Protein AF-A0A3D3CF91-F1 (afdb_monomer_lite)

pLDDT: mean 93.35, std 6.43, range [68.25, 98.56]

Structure (mmCIF, N/CA/C/O backbone):
data_AF-A0A3D3CF91-F1
#
_entry.id   AF-A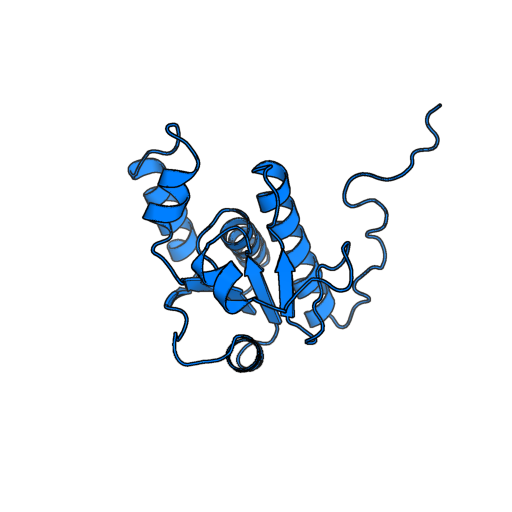0A3D3CF91-F1
#
loop_
_atom_site.group_PDB
_atom_site.id
_atom_site.type_symbol
_atom_site.label_atom_id
_atom_site.label_alt_id
_atom_site.label_comp_id
_atom_site.label_asym_id
_atom_site.label_entity_id
_atom_site.label_seq_id
_atom_site.pdbx_PDB_ins_code
_atom_site.Cartn_x
_atom_site.Cartn_y
_atom_site.Cartn_z
_atom_site.occupancy
_atom_site.B_iso_or_equiv
_atom_site.auth_seq_id
_atom_site.auth_comp_id
_atom_site.auth_asym_id
_atom_site.auth_atom_id
_atom_site.pdbx_PDB_model_num
ATOM 1 N N . ILE A 1 1 ? -9.177 -7.775 -0.946 1.00 98.00 1 ILE A N 1
ATOM 2 C CA . ILE A 1 1 ? -8.779 -6.341 -0.908 1.00 98.00 1 ILE A CA 1
ATOM 3 C C . ILE A 1 1 ? -7.924 -5.975 -2.115 1.00 98.00 1 ILE A C 1
ATOM 5 O O . ILE A 1 1 ? -7.373 -6.872 -2.759 1.00 98.00 1 ILE A O 1
ATOM 9 N N . ALA A 1 2 ? -7.777 -4.679 -2.389 1.00 98.38 2 ALA A N 1
ATOM 10 C CA . ALA A 1 2 ? -6.865 -4.172 -3.409 1.00 98.38 2 ALA A CA 1
ATOM 11 C C . ALA A 1 2 ? -5.817 -3.214 -2.839 1.00 98.38 2 ALA A C 1
ATOM 13 O O . ALA A 1 2 ? -6.029 -2.535 -1.836 1.00 98.38 2 ALA A O 1
ATOM 14 N N . VAL A 1 3 ? -4.687 -3.149 -3.532 1.00 98.25 3 VAL A N 1
ATOM 15 C CA . VAL A 1 3 ? -3.673 -2.118 -3.364 1.00 98.25 3 VAL A CA 1
ATOM 16 C C . VAL A 1 3 ? -3.365 -1.531 -4.737 1.00 98.25 3 VAL A C 1
ATOM 18 O O . VAL A 1 3 ? -3.052 -2.275 -5.658 1.00 98.25 3 VAL A O 1
ATOM 21 N N . ALA A 1 4 ? -3.453 -0.216 -4.890 1.00 98.00 4 ALA A N 1
ATOM 22 C CA . ALA A 1 4 ? -3.166 0.487 -6.130 1.00 98.00 4 ALA A CA 1
ATOM 23 C C . ALA A 1 4 ? -1.804 1.194 -6.051 1.00 98.00 4 ALA A C 1
ATOM 25 O O . ALA A 1 4 ? -1.544 1.962 -5.128 1.00 98.00 4 ALA A O 1
ATOM 26 N N . GLY A 1 5 ? -0.934 0.928 -7.023 1.00 96.88 5 GLY A N 1
ATOM 27 C CA . GLY A 1 5 ? 0.446 1.409 -7.075 1.00 96.88 5 GLY A CA 1
ATOM 28 C C . GLY A 1 5 ? 1.472 0.272 -7.137 1.00 96.88 5 GLY A C 1
ATOM 29 O O . GLY A 1 5 ? 1.239 -0.836 -6.659 1.00 96.88 5 GLY A O 1
ATOM 30 N N . GLY A 1 6 ? 2.626 0.559 -7.745 1.00 94.94 6 GLY A N 1
ATOM 31 C CA . GLY A 1 6 ? 3.732 -0.394 -7.926 1.00 94.94 6 GLY A CA 1
ATOM 32 C C . GLY A 1 6 ? 5.014 -0.030 -7.170 1.00 94.94 6 GLY A C 1
ATOM 33 O O . GLY A 1 6 ? 6.076 -0.538 -7.513 1.00 94.94 6 GLY A O 1
ATOM 34 N N . SER A 1 7 ? 4.935 0.879 -6.193 1.00 95.88 7 SER A N 1
ATOM 35 C CA . SER A 1 7 ? 6.086 1.431 -5.458 1.00 95.88 7 SER A CA 1
ATOM 36 C C . SER A 1 7 ? 6.117 0.964 -3.989 1.00 95.88 7 SER A C 1
ATOM 38 O O . SER A 1 7 ? 5.350 0.083 -3.592 1.00 95.88 7 SER A O 1
ATOM 40 N N . LEU A 1 8 ? 7.032 1.505 -3.177 1.00 96.25 8 LEU A N 1
ATOM 41 C CA . LEU A 1 8 ? 7.343 1.021 -1.822 1.00 96.25 8 LEU A CA 1
ATOM 42 C C . LEU A 1 8 ? 6.126 0.929 -0.900 1.00 96.25 8 LEU A C 1
ATOM 44 O O . LEU A 1 8 ? 5.967 -0.084 -0.220 1.00 96.25 8 LEU A O 1
ATOM 48 N N . SER A 1 9 ? 5.298 1.972 -0.841 1.00 97.69 9 SER A N 1
ATOM 49 C CA . SER A 1 9 ? 4.153 2.013 0.073 1.00 97.69 9 SER A CA 1
ATOM 50 C C . SER A 1 9 ? 3.128 0.927 -0.274 1.00 97.69 9 SER A C 1
ATOM 52 O O . SER A 1 9 ? 2.764 0.109 0.572 1.00 97.69 9 SER A O 1
ATOM 54 N N . ALA A 1 10 ? 2.758 0.837 -1.552 1.00 97.81 10 ALA A N 1
ATOM 55 C CA . ALA A 1 10 ? 1.829 -0.148 -2.084 1.00 97.81 10 ALA A CA 1
ATOM 56 C C . ALA A 1 10 ? 2.340 -1.586 -1.887 1.00 97.81 10 ALA A C 1
ATOM 58 O O . ALA A 1 10 ? 1.630 -2.446 -1.366 1.00 97.81 10 ALA A O 1
ATOM 59 N N . LEU A 1 11 ? 3.600 -1.862 -2.228 1.00 97.69 11 LEU A N 1
ATOM 60 C CA . LEU A 1 11 ? 4.157 -3.210 -2.085 1.00 97.69 11 LEU A CA 1
ATOM 61 C C . LEU A 1 11 ? 4.372 -3.607 -0.617 1.00 97.69 11 LEU A C 1
ATOM 63 O O . LEU A 1 11 ? 4.221 -4.782 -0.276 1.00 97.69 11 LEU A O 1
ATOM 67 N N . ALA A 1 12 ? 4.665 -2.651 0.271 1.00 98.12 12 ALA A N 1
ATOM 68 C CA . ALA A 1 12 ? 4.699 -2.896 1.712 1.00 98.12 12 ALA A CA 1
ATOM 69 C C . ALA A 1 12 ? 3.305 -3.239 2.258 1.00 98.12 12 ALA A C 1
ATOM 71 O O . ALA A 1 12 ? 3.177 -4.216 2.997 1.00 98.12 12 ALA A O 1
ATOM 72 N N . ALA A 1 13 ? 2.269 -2.492 1.857 1.00 98.38 13 ALA A N 1
ATOM 73 C CA . ALA A 1 13 ? 0.881 -2.785 2.214 1.00 98.38 13 ALA A CA 1
ATOM 74 C C . ALA A 1 13 ? 0.466 -4.183 1.731 1.00 98.38 13 ALA A C 1
ATOM 76 O O . ALA A 1 13 ? -0.062 -4.982 2.504 1.00 98.38 13 ALA A O 1
ATOM 77 N N . ALA A 1 14 ? 0.777 -4.511 0.473 1.00 98.31 14 ALA A N 1
ATOM 78 C CA . ALA A 1 14 ? 0.466 -5.808 -0.112 1.00 98.31 14 ALA A CA 1
ATOM 79 C C . ALA A 1 14 ? 1.182 -6.961 0.608 1.00 98.31 14 ALA A C 1
ATOM 81 O O . ALA A 1 14 ? 0.548 -7.960 0.939 1.00 98.31 14 ALA A O 1
ATOM 82 N N . SER A 1 15 ? 2.479 -6.816 0.902 1.00 98.00 15 SER A N 1
ATOM 83 C CA . SER A 1 15 ? 3.265 -7.820 1.634 1.00 98.00 15 SER A CA 1
ATOM 84 C C . SER A 1 15 ? 2.690 -8.101 3.024 1.00 98.00 15 SER A C 1
ATOM 86 O O . SER A 1 15 ? 2.511 -9.263 3.396 1.00 98.00 15 SER A O 1
ATOM 88 N N . ASP A 1 16 ? 2.346 -7.053 3.780 1.00 97.69 16 ASP A N 1
ATOM 89 C CA . ASP A 1 16 ? 1.725 -7.197 5.100 1.00 97.69 16 ASP A CA 1
ATOM 90 C C . ASP A 1 16 ? 0.331 -7.838 5.000 1.00 97.69 16 ASP A C 1
ATOM 92 O O . ASP A 1 16 ? 0.002 -8.714 5.801 1.00 97.69 16 ASP A O 1
ATOM 96 N N . GLY A 1 17 ? -0.469 -7.462 3.996 1.00 97.75 17 GLY A N 1
ATOM 97 C CA . GLY A 1 17 ? -1.783 -8.055 3.744 1.00 97.75 17 GLY A CA 1
ATOM 98 C C . GLY A 1 17 ? -1.704 -9.556 3.460 1.00 97.75 17 GLY A C 1
ATOM 99 O O . GLY A 1 17 ? -2.405 -10.348 4.090 1.00 97.75 17 GLY A O 1
ATOM 100 N N . LEU A 1 18 ? -0.788 -9.967 2.580 1.00 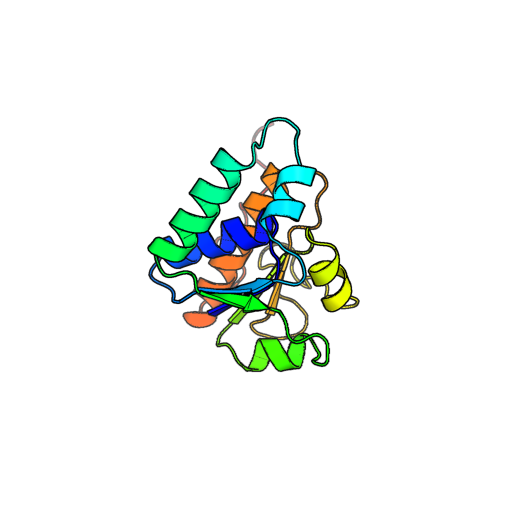97.69 18 LEU A N 1
ATOM 101 C CA . LEU A 1 18 ? -0.563 -11.377 2.243 1.00 97.69 18 LEU A CA 1
ATOM 102 C C . LEU A 1 18 ? -0.108 -12.184 3.465 1.00 97.69 18 LEU A C 1
ATOM 104 O O . LEU A 1 18 ? -0.628 -13.268 3.718 1.00 97.69 18 LEU A O 1
ATOM 108 N N . ARG A 1 19 ? 0.808 -11.641 4.281 1.00 95.88 19 ARG A N 1
ATOM 109 C CA . ARG A 1 19 ? 1.269 -12.287 5.529 1.00 95.88 19 ARG A CA 1
ATOM 110 C C . ARG A 1 19 ? 0.149 -12.481 6.550 1.00 95.88 19 ARG A C 1
ATOM 112 O O . ARG A 1 19 ? 0.220 -13.411 7.348 1.00 95.88 19 ARG A O 1
ATOM 119 N N . LYS A 1 20 ? -0.870 -11.622 6.522 1.00 94.69 20 LYS A N 1
ATOM 120 C CA . LYS A 1 20 ? -2.078 -11.720 7.354 1.00 94.69 20 LYS A CA 1
ATOM 121 C C . LYS A 1 20 ? -3.166 -12.617 6.746 1.00 94.69 20 LYS A C 1
ATOM 123 O O . LYS A 1 20 ? -4.211 -12.791 7.361 1.00 94.69 20 LYS A O 1
ATOM 128 N N . GLY A 1 21 ? -2.928 -13.202 5.569 1.00 95.88 21 GLY A N 1
ATOM 129 C CA . GLY A 1 21 ? -3.855 -14.118 4.902 1.00 95.88 21 GLY A CA 1
ATOM 130 C C . GLY A 1 21 ? -4.909 -13.437 4.025 1.00 95.88 21 GLY A C 1
ATOM 131 O O . GLY A 1 21 ? -5.838 -14.105 3.574 1.00 95.88 21 GLY A O 1
ATOM 132 N N . PHE A 1 22 ? -4.788 -12.133 3.755 1.00 96.69 22 PHE A N 1
ATOM 133 C CA . PHE A 1 22 ? -5.685 -11.461 2.817 1.00 96.69 22 PHE A CA 1
ATOM 134 C C . PHE A 1 22 ? -5.381 -11.869 1.373 1.00 96.69 22 PHE A C 1
ATOM 136 O O . PHE A 1 22 ? -4.226 -11.971 0.964 1.00 96.69 22 PHE A O 1
ATOM 143 N N . SER A 1 23 ? -6.434 -12.008 0.565 1.00 96.00 23 SER A N 1
ATOM 144 C CA . SER A 1 23 ? -6.298 -12.026 -0.894 1.00 96.00 23 SER A CA 1
ATOM 145 C C . SER A 1 23 ? -6.066 -10.598 -1.395 1.00 96.00 23 SER A C 1
ATOM 147 O O . SER A 1 23 ? -6.955 -9.744 -1.269 1.00 96.00 23 SER A O 1
ATOM 149 N N . VAL A 1 24 ? -4.873 -10.338 -1.939 1.00 98.38 24 VAL A N 1
ATOM 150 C CA . VAL A 1 24 ? -4.437 -9.002 -2.375 1.00 98.38 24 VAL A CA 1
ATOM 151 C C . VAL A 1 24 ? -4.325 -8.934 -3.896 1.00 98.38 24 VAL A C 1
ATOM 153 O O . VAL A 1 24 ? -3.530 -9.647 -4.509 1.00 98.38 24 VAL A O 1
ATOM 156 N N . THR A 1 25 ? -5.094 -8.028 -4.501 1.00 98.56 25 THR A N 1
ATOM 157 C CA . THR A 1 25 ? -4.897 -7.611 -5.898 1.00 98.56 25 THR A CA 1
ATOM 158 C C . THR A 1 25 ? -4.049 -6.343 -5.932 1.00 98.56 25 THR A C 1
ATOM 160 O O . THR A 1 25 ? -4.410 -5.358 -5.294 1.00 98.56 25 THR A O 1
ATOM 163 N N . ILE A 1 26 ? -2.936 -6.359 -6.666 1.00 98.50 26 ILE A N 1
ATOM 164 C CA . ILE A 1 26 ? -2.067 -5.197 -6.875 1.00 98.50 26 ILE A CA 1
ATOM 165 C C . ILE A 1 26 ? -2.416 -4.581 -8.232 1.00 98.50 26 ILE A C 1
ATOM 167 O O . ILE A 1 26 ? -2.178 -5.193 -9.275 1.00 98.50 26 ILE A O 1
ATOM 171 N N . LEU A 1 27 ? -2.994 -3.382 -8.206 1.00 98.50 27 LEU A N 1
ATOM 172 C CA . LEU A 1 27 ? -3.374 -2.604 -9.379 1.00 98.50 27 LEU A CA 1
ATOM 173 C C . LEU A 1 27 ? -2.212 -1.696 -9.788 1.00 98.50 27 LEU A C 1
ATOM 175 O O . LEU A 1 27 ? -1.872 -0.746 -9.084 1.00 98.50 27 LEU A O 1
ATOM 179 N N . THR A 1 28 ? -1.579 -1.992 -10.916 1.00 97.31 28 THR A N 1
ATOM 180 C CA . THR A 1 28 ? -0.372 -1.301 -11.382 1.00 97.31 28 THR A CA 1
ATOM 181 C C . THR A 1 28 ? -0.710 -0.247 -12.433 1.00 97.31 28 THR A C 1
ATOM 183 O O . THR A 1 28 ? -1.365 -0.563 -13.426 1.00 97.31 28 THR A O 1
ATOM 186 N N . PHE A 1 29 ? -0.231 0.984 -12.251 1.00 96.44 29 PHE A N 1
ATOM 187 C CA . PHE A 1 29 ? -0.303 2.039 -13.274 1.00 96.44 29 PHE A CA 1
ATOM 188 C C . PHE A 1 29 ? 0.930 2.002 -14.182 1.00 96.44 29 PHE A C 1
ATOM 190 O O . PHE A 1 29 ? 0.826 2.124 -15.398 1.00 96.44 29 PHE A O 1
ATOM 197 N N . GLU A 1 30 ? 2.091 1.771 -13.579 1.00 95.31 30 GLU A N 1
ATOM 198 C CA . GLU A 1 30 ? 3.362 1.526 -14.244 1.00 95.31 30 GLU A CA 1
ATOM 199 C C . GLU A 1 30 ? 3.923 0.160 -13.850 1.00 95.31 30 GLU A C 1
ATOM 201 O O . GLU A 1 30 ? 3.481 -0.471 -12.888 1.00 95.31 30 GLU A O 1
ATOM 206 N N . GLU A 1 31 ? 4.941 -0.288 -14.578 1.00 95.69 31 GLU A N 1
ATOM 207 C CA . GLU A 1 31 ? 5.651 -1.517 -14.252 1.00 95.69 31 GLU A CA 1
ATOM 208 C C . GLU A 1 31 ? 6.416 -1.374 -12.916 1.00 95.69 31 GLU A C 1
ATOM 210 O O . GLU A 1 31 ? 7.311 -0.525 -12.816 1.00 95.69 31 GLU A O 1
ATOM 215 N N . PRO A 1 32 ? 6.131 -2.213 -11.895 1.00 96.19 32 PRO A N 1
ATOM 216 C CA . PRO A 1 32 ? 6.779 -2.112 -10.585 1.00 96.19 32 PRO A CA 1
ATOM 217 C C . PRO A 1 32 ? 8.307 -2.214 -10.637 1.00 96.19 32 PRO A C 1
ATOM 219 O O . PRO A 1 32 ? 8.995 -1.540 -9.874 1.00 96.19 32 PRO A O 1
ATOM 222 N N . LEU A 1 33 ? 8.850 -3.019 -11.560 1.00 96.62 33 LEU A N 1
ATOM 223 C CA . LEU A 1 33 ? 10.294 -3.149 -11.760 1.00 96.62 33 LEU A CA 1
ATOM 224 C C . LEU A 1 33 ? 10.928 -1.785 -12.062 1.00 96.62 33 LEU A C 1
ATOM 226 O O . LEU A 1 33 ? 11.866 -1.375 -11.384 1.00 96.62 33 LEU A O 1
ATOM 230 N N . THR A 1 34 ? 10.365 -1.054 -13.022 1.00 95.75 34 THR A N 1
ATOM 231 C CA . THR A 1 34 ? 10.848 0.272 -13.424 1.00 95.75 34 THR A CA 1
ATOM 232 C C . THR A 1 34 ? 10.771 1.276 -12.273 1.00 95.75 34 THR A C 1
ATOM 234 O O . THR A 1 34 ? 11.739 1.996 -12.024 1.00 95.75 34 THR A O 1
ATOM 237 N N . LEU A 1 35 ? 9.655 1.300 -11.534 1.00 95.38 35 LEU A N 1
ATOM 238 C CA . LEU A 1 35 ? 9.484 2.206 -10.394 1.00 95.38 35 LEU A CA 1
ATOM 239 C C . LEU A 1 35 ? 10.521 1.948 -9.298 1.00 95.38 35 LEU A C 1
ATOM 241 O O . LEU A 1 35 ? 11.130 2.890 -8.797 1.00 95.38 35 LEU A O 1
ATOM 245 N N . LEU A 1 36 ? 10.744 0.683 -8.938 1.00 95.56 36 LEU A N 1
ATOM 246 C CA . LEU A 1 36 ? 11.661 0.317 -7.861 1.00 95.56 36 LEU A CA 1
ATOM 247 C C . LEU A 1 36 ? 13.125 0.564 -8.236 1.00 95.56 36 LEU A C 1
ATOM 249 O O . LEU A 1 36 ? 13.873 1.087 -7.412 1.00 95.56 36 LEU A O 1
ATOM 253 N N . LEU A 1 37 ? 13.531 0.257 -9.473 1.00 96.88 37 LEU A N 1
ATOM 254 C CA . LEU A 1 37 ? 14.891 0.538 -9.951 1.00 96.88 37 LEU A CA 1
ATOM 255 C C . LEU A 1 37 ? 15.210 2.042 -9.960 1.00 96.88 37 LEU A C 1
ATOM 257 O O . LEU A 1 37 ? 16.359 2.428 -9.762 1.00 96.88 37 LEU A O 1
ATOM 261 N N . ALA A 1 38 ? 14.201 2.900 -10.131 1.00 94.81 38 ALA A N 1
ATOM 262 C CA . ALA A 1 38 ? 14.372 4.350 -10.082 1.00 94.81 38 ALA A CA 1
ATOM 263 C C . ALA A 1 38 ? 14.596 4.907 -8.660 1.00 94.81 38 ALA A C 1
ATOM 265 O O . ALA A 1 38 ? 15.007 6.058 -8.518 1.00 94.81 38 ALA A O 1
ATOM 266 N N . LEU A 1 39 ? 14.337 4.130 -7.599 1.00 92.88 39 LEU A N 1
ATOM 267 C CA . LEU A 1 39 ? 14.460 4.607 -6.215 1.00 92.88 39 LEU A CA 1
ATOM 268 C C . LEU A 1 39 ? 15.907 4.651 -5.717 1.00 92.88 39 LEU A C 1
ATOM 270 O O . LEU A 1 39 ? 16.250 5.512 -4.907 1.00 92.88 39 LEU A O 1
ATOM 274 N N . SER A 1 40 ? 16.745 3.701 -6.138 1.00 91.94 40 SER A N 1
ATOM 275 C CA . SER A 1 40 ? 18.145 3.616 -5.718 1.00 91.94 40 SER A CA 1
ATOM 276 C C . SER A 1 40 ? 18.948 2.723 -6.656 1.00 91.94 40 SER A C 1
ATOM 278 O O . SER A 1 40 ? 18.525 1.628 -7.006 1.00 91.94 40 SER A O 1
ATOM 280 N N . ASP A 1 41 ? 20.174 3.150 -6.936 1.00 92.31 41 ASP A N 1
ATOM 281 C CA . ASP A 1 41 ? 21.237 2.390 -7.605 1.00 92.31 41 ASP A CA 1
ATOM 282 C C . ASP A 1 41 ? 21.612 1.061 -6.919 1.00 92.31 41 ASP A C 1
ATOM 284 O O . ASP A 1 41 ? 22.208 0.183 -7.540 1.00 92.31 41 ASP A O 1
ATOM 288 N N . ARG A 1 42 ? 21.259 0.887 -5.641 1.00 93.25 42 ARG A N 1
ATOM 289 C CA . ARG A 1 42 ? 21.472 -0.358 -4.888 1.00 93.25 42 ARG A CA 1
ATOM 290 C C . ARG A 1 42 ? 20.442 -1.440 -5.206 1.00 93.25 42 ARG A C 1
ATOM 292 O O . ARG A 1 42 ? 20.649 -2.593 -4.829 1.00 93.25 42 ARG A O 1
ATOM 299 N N . LEU A 1 43 ? 19.324 -1.083 -5.835 1.00 94.75 43 LEU A N 1
ATOM 300 C CA . LEU A 1 43 ? 18.298 -2.032 -6.249 1.00 94.75 43 LEU A CA 1
ATOM 301 C C . LEU A 1 43 ? 18.649 -2.546 -7.642 1.00 94.75 43 LEU A C 1
ATOM 303 O O . LEU A 1 43 ? 18.512 -1.830 -8.628 1.00 94.75 43 LEU A O 1
ATOM 307 N N . THR A 1 44 ? 19.121 -3.790 -7.722 1.00 97.06 44 THR A N 1
ATOM 308 C CA . THR A 1 44 ? 19.392 -4.434 -9.012 1.00 97.06 44 THR A CA 1
ATOM 309 C C . THR A 1 44 ? 18.124 -5.091 -9.568 1.00 97.06 44 THR A C 1
ATOM 311 O O . THR A 1 44 ? 17.241 -5.469 -8.784 1.00 97.06 44 THR A O 1
ATOM 314 N N . PRO A 1 45 ? 18.018 -5.282 -10.899 1.00 97.75 45 PRO A N 1
ATOM 315 C CA . PRO A 1 45 ? 16.880 -5.970 -11.509 1.00 97.75 45 PRO A CA 1
ATOM 316 C C . PRO A 1 45 ? 16.630 -7.353 -10.907 1.00 97.75 45 PRO A C 1
ATOM 318 O O . PRO A 1 45 ? 15.485 -7.731 -10.684 1.00 97.75 45 PRO A O 1
ATOM 321 N N . GLU A 1 46 ? 17.690 -8.087 -10.568 1.00 97.44 46 GLU A N 1
ATOM 322 C CA . GLU A 1 46 ? 17.595 -9.426 -9.988 1.00 97.44 46 GLU A CA 1
ATOM 323 C C . GLU A 1 46 ? 16.961 -9.395 -8.596 1.00 97.44 46 GLU A C 1
ATOM 325 O O . GLU A 1 46 ? 16.102 -10.223 -8.292 1.00 97.44 46 GLU A O 1
ATOM 330 N N . VAL A 1 47 ? 17.359 -8.435 -7.751 1.00 96.06 47 VAL A N 1
ATOM 331 C CA . VAL A 1 47 ? 16.782 -8.272 -6.410 1.00 96.06 47 VAL A CA 1
ATOM 332 C C . VAL A 1 47 ? 15.313 -7.893 -6.523 1.00 96.06 47 VAL A C 1
ATOM 334 O O . VAL A 1 47 ? 14.473 -8.546 -5.911 1.00 96.06 47 VAL A O 1
ATOM 337 N N . VAL A 1 48 ? 14.987 -6.889 -7.338 1.00 97.44 48 VAL A N 1
ATOM 338 C CA . VAL A 1 48 ? 13.604 -6.428 -7.501 1.00 97.44 48 VAL A CA 1
ATOM 339 C C . VAL A 1 48 ? 12.715 -7.540 -8.059 1.00 97.44 48 VAL A C 1
ATOM 341 O O . VAL A 1 48 ? 11.659 -7.825 -7.496 1.00 97.44 48 VAL A O 1
ATOM 344 N N . GLN A 1 49 ? 13.155 -8.222 -9.118 1.00 97.62 49 GLN A N 1
ATOM 345 C CA . GLN A 1 49 ? 12.385 -9.299 -9.731 1.00 97.62 49 GLN A CA 1
ATOM 346 C C . GLN A 1 49 ? 12.180 -10.467 -8.766 1.00 97.62 49 GLN A C 1
ATOM 348 O O . GLN A 1 49 ? 11.095 -11.043 -8.729 1.00 97.62 49 GLN A O 1
ATOM 353 N N . ARG A 1 50 ? 13.187 -10.806 -7.952 1.00 97.44 50 ARG A N 1
ATOM 354 C CA . ARG A 1 50 ? 13.050 -11.832 -6.913 1.00 97.44 50 ARG A CA 1
ATOM 355 C C . ARG A 1 50 ? 11.946 -11.476 -5.918 1.00 97.44 50 ARG A C 1
ATOM 357 O O . ARG A 1 50 ? 11.124 -12.339 -5.620 1.00 97.44 50 ARG A O 1
ATOM 364 N N . GLU A 1 51 ? 11.904 -10.237 -5.429 1.00 96.31 51 GLU A N 1
ATOM 365 C CA . GLU A 1 51 ? 10.876 -9.806 -4.471 1.00 96.31 51 GLU A CA 1
ATOM 366 C C . GLU A 1 51 ? 9.474 -9.747 -5.110 1.00 96.31 51 GLU A C 1
ATOM 368 O O . GLU A 1 51 ? 8.501 -10.198 -4.504 1.00 96.31 51 GLU A O 1
ATOM 373 N N . LEU A 1 52 ? 9.353 -9.272 -6.357 1.0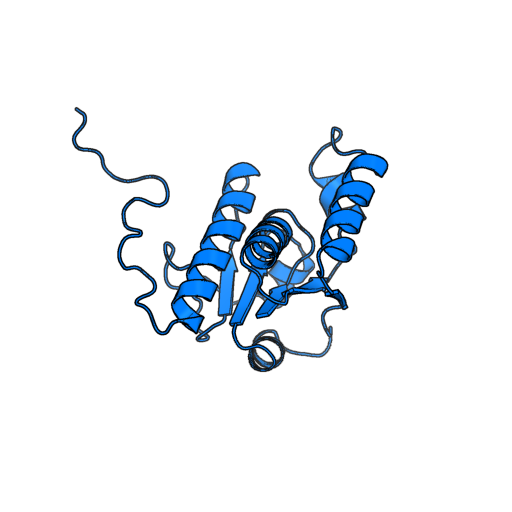0 97.44 52 LEU A N 1
ATOM 374 C CA . LEU A 1 52 ? 8.077 -9.265 -7.090 1.00 97.44 52 LEU A CA 1
ATOM 375 C C . LEU A 1 52 ? 7.569 -10.688 -7.371 1.00 97.44 52 LEU A C 1
ATOM 377 O O . LEU A 1 52 ? 6.387 -10.979 -7.179 1.00 97.44 52 LEU A O 1
ATOM 381 N N . ASN A 1 53 ? 8.467 -11.597 -7.761 1.00 97.44 53 ASN A N 1
ATOM 382 C CA . ASN A 1 53 ? 8.141 -13.008 -7.964 1.00 97.44 53 ASN A CA 1
ATOM 383 C C . ASN A 1 53 ? 7.717 -13.676 -6.655 1.00 97.44 53 ASN A C 1
ATOM 385 O O . ASN A 1 53 ? 6.798 -14.492 -6.658 1.00 97.44 53 ASN A O 1
ATOM 389 N N . TRP A 1 54 ? 8.360 -13.327 -5.536 1.00 96.25 54 TRP A N 1
ATOM 390 C CA . TRP A 1 54 ? 7.956 -13.815 -4.223 1.00 96.25 54 TRP A CA 1
ATOM 391 C C . TRP A 1 54 ? 6.534 -13.364 -3.876 1.00 96.25 54 TRP A C 1
ATOM 393 O O . TRP A 1 54 ? 5.730 -14.212 -3.498 1.00 96.25 54 TRP A O 1
ATOM 403 N N . LEU A 1 55 ? 6.192 -12.082 -4.079 1.00 97.12 55 LEU A N 1
ATOM 404 C CA . LEU A 1 55 ? 4.829 -11.572 -3.863 1.00 97.12 55 LEU A CA 1
ATOM 405 C C . LEU A 1 55 ? 3.794 -12.353 -4.679 1.00 97.12 55 LEU A C 1
ATOM 407 O O . LEU A 1 55 ? 2.779 -12.785 -4.133 1.00 97.12 55 LEU A O 1
ATOM 411 N N . ALA A 1 56 ? 4.065 -12.582 -5.966 1.00 97.00 56 ALA A N 1
ATOM 412 C CA . ALA A 1 56 ? 3.191 -13.384 -6.817 1.00 97.00 56 ALA A CA 1
ATOM 413 C C . ALA A 1 56 ? 3.062 -14.831 -6.304 1.00 97.00 56 ALA A C 1
ATOM 415 O O . ALA A 1 56 ? 1.958 -15.367 -6.222 1.00 97.00 56 ALA A O 1
ATOM 416 N N . ALA A 1 57 ? 4.174 -15.452 -5.895 1.00 96.31 57 ALA A N 1
ATOM 417 C CA . ALA A 1 57 ? 4.198 -16.825 -5.392 1.00 96.31 57 ALA A CA 1
ATOM 418 C C . ALA A 1 57 ? 3.432 -17.008 -4.071 1.00 96.31 57 ALA A C 1
ATOM 420 O O . ALA A 1 57 ? 2.873 -18.079 -3.842 1.00 96.31 57 ALA A O 1
ATOM 421 N N . VAL A 1 58 ? 3.375 -15.982 -3.213 1.00 94.75 58 VAL A N 1
ATOM 422 C CA . VAL A 1 58 ? 2.584 -16.013 -1.969 1.00 94.75 58 VAL A CA 1
ATOM 423 C C . VAL A 1 58 ? 1.122 -15.589 -2.160 1.00 94.75 58 VAL A C 1
ATOM 425 O O . VAL A 1 58 ? 0.378 -15.528 -1.184 1.00 94.75 58 VAL A O 1
ATOM 428 N N . GLY A 1 59 ? 0.691 -15.334 -3.400 1.00 94.69 59 GLY A N 1
ATOM 429 C CA . GLY A 1 59 ? -0.719 -15.141 -3.750 1.00 94.69 59 GLY A CA 1
ATOM 430 C C . GLY A 1 59 ? -1.115 -13.727 -4.174 1.00 94.69 59 GLY A C 1
ATOM 431 O O . GLY A 1 59 ? -2.307 -13.473 -4.343 1.00 94.69 59 GLY A O 1
ATOM 432 N N . ALA A 1 60 ? -0.166 -12.803 -4.367 1.00 97.62 60 ALA A N 1
ATOM 433 C CA . ALA A 1 60 ? -0.483 -11.501 -4.950 1.00 97.62 60 ALA A CA 1
ATOM 434 C C . ALA A 1 60 ? -0.919 -11.651 -6.413 1.00 97.62 60 ALA A C 1
ATOM 436 O O . ALA A 1 60 ? -0.241 -12.295 -7.215 1.00 97.62 60 ALA A O 1
ATOM 437 N N . VAL A 1 61 ? -2.014 -10.991 -6.785 1.00 98.06 61 VAL A N 1
ATOM 438 C CA . VAL A 1 61 ? -2.480 -10.941 -8.175 1.00 98.06 61 VAL A CA 1
ATOM 439 C C . VAL A 1 61 ? -2.191 -9.560 -8.750 1.00 98.06 61 VAL A C 1
ATOM 441 O O . VAL A 1 61 ? -2.829 -8.586 -8.364 1.00 98.06 61 VAL A O 1
ATOM 444 N N . PHE A 1 62 ? -1.250 -9.474 -9.687 1.00 97.69 62 PHE A N 1
ATOM 445 C CA . PHE A 1 62 ? -0.937 -8.232 -10.394 1.00 97.69 62 PHE A CA 1
ATOM 446 C C . PHE A 1 62 ? -1.892 -8.030 -11.571 1.00 97.69 62 PHE A C 1
ATOM 448 O O . PHE A 1 62 ? -2.090 -8.940 -12.379 1.00 97.69 62 PHE A O 1
ATOM 455 N N . ARG A 1 63 ? -2.486 -6.839 -11.674 1.00 97.06 63 ARG A N 1
ATOM 456 C CA . ARG A 1 63 ? -3.343 -6.433 -12.796 1.00 97.06 63 ARG A CA 1
ATOM 457 C C . ARG A 1 63 ? -3.105 -4.961 -13.120 1.00 97.06 63 ARG A C 1
ATOM 459 O O . ARG A 1 63 ? -2.863 -4.186 -12.199 1.00 97.06 63 ARG A O 1
ATOM 466 N N . PRO A 1 64 ? -3.203 -4.546 -14.389 1.00 97.62 64 PRO A N 1
ATOM 467 C CA . PRO A 1 64 ? -3.171 -3.129 -14.718 1.00 97.62 64 PRO A CA 1
ATOM 468 C C . PRO A 1 64 ? -4.377 -2.409 -14.104 1.00 97.62 64 PRO A C 1
ATOM 470 O O . PRO A 1 64 ? -5.481 -2.958 -14.065 1.00 97.62 64 PRO A O 1
ATOM 473 N N . PHE A 1 65 ? -4.170 -1.178 -13.641 1.00 97.38 65 PHE A N 1
ATOM 474 C CA . PHE A 1 65 ? -5.275 -0.297 -13.281 1.00 97.38 65 PHE A CA 1
ATOM 475 C C . PHE A 1 65 ? -6.048 0.103 -14.558 1.00 97.38 65 PHE A C 1
ATOM 477 O O . PHE A 1 65 ? -5.413 0.458 -15.557 1.00 97.38 65 PHE A O 1
ATOM 484 N N . PRO A 1 66 ? -7.393 0.056 -14.567 1.00 95.25 66 PRO A N 1
ATOM 485 C CA . PRO A 1 66 ? -8.191 0.446 -15.730 1.00 95.25 66 PRO A CA 1
ATOM 486 C C . PRO A 1 66 ? -8.142 1.967 -15.944 1.00 95.25 66 PRO A C 1
ATOM 488 O O . PRO A 1 66 ? -8.760 2.734 -15.212 1.00 95.25 66 PRO A O 1
ATOM 491 N N . ALA A 1 67 ? -7.378 2.412 -16.945 1.00 89.75 67 ALA A N 1
ATOM 492 C CA . ALA A 1 67 ? -7.077 3.830 -17.182 1.00 89.75 67 ALA A CA 1
ATOM 493 C C . ALA A 1 67 ? -8.301 4.710 -17.512 1.00 89.75 67 ALA A C 1
ATOM 495 O O . ALA A 1 67 ? -8.217 5.933 -17.433 1.00 89.75 67 ALA A O 1
ATOM 496 N N . ASP A 1 68 ? -9.418 4.103 -17.902 1.00 92.44 68 ASP A N 1
ATOM 497 C CA . ASP A 1 68 ? -10.688 4.742 -18.248 1.00 92.44 68 ASP A CA 1
ATOM 498 C C . ASP A 1 68 ? -11.674 4.834 -17.070 1.00 92.44 68 ASP A C 1
ATOM 500 O O . ASP A 1 68 ? -12.779 5.353 -17.230 1.00 92.44 68 ASP A O 1
ATOM 504 N N . ARG A 1 69 ? -11.292 4.347 -15.884 1.00 93.94 69 ARG A N 1
ATOM 505 C CA . ARG A 1 69 ? -12.148 4.305 -14.693 1.00 93.94 69 ARG A CA 1
ATOM 506 C C . ARG A 1 69 ? -11.646 5.253 -13.611 1.00 93.94 69 ARG A C 1
ATOM 508 O O . ARG A 1 69 ? -10.442 5.412 -13.410 1.00 93.94 69 ARG A O 1
ATOM 515 N N . ALA A 1 70 ? -12.582 5.858 -12.882 1.00 93.50 70 ALA A N 1
ATOM 516 C CA . ALA A 1 70 ? -12.251 6.656 -11.709 1.00 93.50 70 ALA A CA 1
ATOM 517 C C . ALA A 1 70 ? -11.790 5.757 -10.550 1.00 93.50 70 ALA A C 1
ATOM 519 O O . ALA A 1 70 ? -12.208 4.603 -10.438 1.00 93.50 70 ALA A O 1
ATOM 520 N N . LEU A 1 71 ? -10.952 6.300 -9.661 1.00 95.12 71 LEU A N 1
ATOM 521 C CA . LEU A 1 71 ? -10.454 5.570 -8.493 1.00 95.12 71 LEU A CA 1
ATOM 522 C C . LEU A 1 71 ? -11.593 5.041 -7.613 1.00 95.12 71 LEU A C 1
ATOM 524 O O . LEU A 1 71 ? -11.547 3.880 -7.222 1.00 95.12 71 LEU A O 1
ATOM 528 N N . ASP A 1 72 ? -12.621 5.852 -7.364 1.00 93.56 72 ASP A N 1
ATOM 529 C CA . ASP A 1 72 ? -13.774 5.478 -6.534 1.00 93.56 72 ASP A CA 1
ATOM 530 C C . ASP A 1 72 ? -14.576 4.317 -7.141 1.00 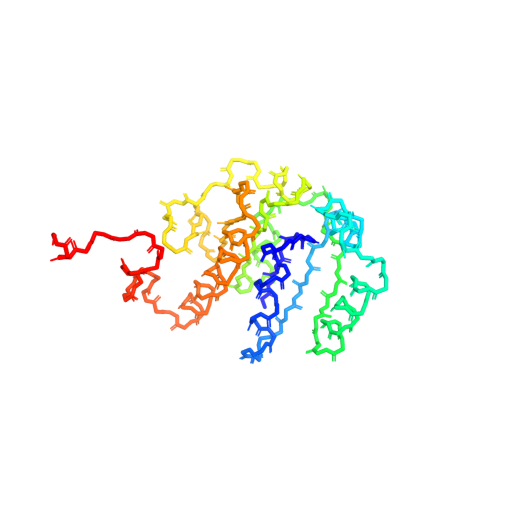93.56 72 ASP A C 1
ATOM 532 O O . ASP A 1 72 ? -15.023 3.417 -6.423 1.00 93.56 72 ASP A O 1
ATOM 536 N N . ASP A 1 73 ? -14.711 4.292 -8.472 1.00 94.62 73 ASP A N 1
ATOM 537 C CA . ASP A 1 73 ? -15.396 3.207 -9.177 1.00 94.62 73 ASP A CA 1
ATOM 538 C C . ASP A 1 73 ? -14.637 1.890 -9.018 1.00 94.62 73 ASP A C 1
ATOM 540 O O . ASP A 1 73 ? -15.249 0.840 -8.854 1.00 94.62 73 ASP A O 1
ATOM 544 N N . VAL A 1 74 ? -13.303 1.942 -9.085 1.00 96.44 74 VAL A N 1
ATOM 545 C CA . VAL A 1 74 ? -12.440 0.771 -8.891 1.00 96.44 74 VAL A CA 1
ATOM 546 C C . VAL A 1 74 ? -12.414 0.357 -7.422 1.00 96.44 74 VAL A C 1
ATOM 548 O O . VAL A 1 74 ? -12.468 -0.832 -7.128 1.00 96.44 74 VAL A O 1
ATOM 551 N N . ALA A 1 75 ? -12.365 1.311 -6.489 1.00 95.75 75 ALA A N 1
ATOM 552 C CA . ALA A 1 75 ? -12.393 1.046 -5.053 1.00 95.75 75 ALA A CA 1
ATOM 553 C C . ALA A 1 75 ? -13.670 0.303 -4.642 1.00 95.75 75 ALA A C 1
ATOM 555 O O . ALA A 1 75 ? -13.589 -0.655 -3.878 1.00 95.75 75 ALA A O 1
ATOM 556 N N . SER A 1 76 ? -14.812 0.666 -5.234 1.00 95.00 76 SER A N 1
ATOM 557 C CA . SER A 1 76 ? -16.117 0.037 -4.987 1.00 95.00 76 SER A CA 1
ATOM 558 C C . SER A 1 76 ? -16.201 -1.439 -5.414 1.00 95.00 76 SER A C 1
ATOM 560 O O . SER A 1 76 ? -17.132 -2.140 -5.021 1.00 95.00 76 SER A O 1
ATOM 562 N N . GLU A 1 77 ? -15.247 -1.938 -6.209 1.00 96.56 77 GLU A N 1
ATOM 563 C CA . GLU A 1 77 ? -15.165 -3.354 -6.606 1.00 96.56 77 GLU A CA 1
ATOM 564 C C . GLU A 1 77 ? -14.479 -4.233 -5.544 1.00 96.56 77 GLU A C 1
ATOM 566 O O . GLU A 1 77 ? -14.484 -5.463 -5.648 1.00 96.56 77 GLU A O 1
ATOM 571 N N . PHE A 1 78 ? -13.887 -3.622 -4.515 1.00 97.62 78 PHE A N 1
ATOM 572 C CA . PHE A 1 78 ? -13.186 -4.309 -3.437 1.00 97.62 78 PHE A CA 1
ATOM 573 C C . PHE A 1 78 ? -13.784 -3.943 -2.080 1.00 97.62 78 PHE A C 1
ATOM 575 O O . PHE A 1 78 ? -14.319 -2.863 -1.879 1.00 97.62 78 PHE A O 1
ATOM 582 N N . GLU A 1 79 ? -13.628 -4.833 -1.100 1.00 97.56 79 GLU A N 1
ATOM 583 C CA . GLU A 1 79 ? -14.059 -4.550 0.278 1.00 97.56 79 GLU A CA 1
ATOM 584 C C . GLU A 1 79 ? -13.276 -3.388 0.911 1.00 97.56 79 GLU A C 1
ATOM 586 O O . GLU A 1 79 ? -13.769 -2.733 1.820 1.00 97.56 79 GLU A O 1
ATOM 591 N N . ALA A 1 80 ? -12.041 -3.168 0.452 1.00 98.12 80 ALA A N 1
ATOM 592 C CA . ALA A 1 80 ? -11.211 -2.021 0.794 1.00 98.12 80 ALA A CA 1
ATOM 593 C C . ALA A 1 80 ? -10.055 -1.884 -0.212 1.00 98.12 80 ALA A C 1
ATOM 595 O O . ALA A 1 80 ? -9.571 -2.893 -0.757 1.00 98.12 80 ALA A O 1
ATOM 596 N N . LEU A 1 81 ? -9.583 -0.650 -0.407 1.00 98.44 81 LEU A N 1
ATOM 597 C CA . LEU A 1 81 ? -8.479 -0.302 -1.300 1.00 98.44 81 LEU A CA 1
ATOM 598 C C . LEU A 1 81 ? -7.484 0.643 -0.611 1.00 98.44 81 LEU A C 1
ATOM 600 O O . LEU A 1 81 ? -7.876 1.645 -0.022 1.00 98.44 81 LEU A O 1
ATOM 604 N N . TYR A 1 82 ? -6.186 0.352 -0.723 1.00 98.50 82 TYR A N 1
ATOM 605 C CA . TYR A 1 82 ? -5.114 1.296 -0.377 1.00 98.50 82 TYR A CA 1
ATOM 606 C C . TYR A 1 82 ? -4.438 1.807 -1.649 1.00 98.50 82 TYR A C 1
ATOM 608 O O . TYR A 1 82 ? -4.048 0.993 -2.481 1.00 98.50 82 TYR A O 1
ATOM 616 N N . ILE A 1 83 ? -4.256 3.118 -1.804 1.00 98.19 83 ILE A N 1
ATOM 617 C CA . ILE A 1 83 ? -3.502 3.711 -2.913 1.00 98.19 83 ILE A CA 1
ATOM 618 C C . ILE A 1 83 ? -2.177 4.319 -2.436 1.00 98.19 83 ILE A C 1
ATOM 620 O O . ILE A 1 83 ? -2.137 5.155 -1.532 1.00 98.19 83 ILE A O 1
ATOM 624 N N . GLY A 1 84 ? -1.083 3.877 -3.061 1.00 97.50 84 GLY A N 1
ATOM 625 C CA . GLY A 1 84 ? 0.272 4.351 -2.801 1.00 97.50 84 GLY A CA 1
ATOM 626 C C . GLY A 1 84 ? 0.632 5.563 -3.659 1.00 97.50 84 GLY A C 1
ATOM 627 O O . GLY A 1 84 ? 0.885 5.432 -4.854 1.00 97.50 84 GLY A O 1
ATOM 628 N N . LEU A 1 85 ? 0.692 6.740 -3.044 1.00 96.38 85 LEU A N 1
ATOM 629 C CA . LEU A 1 85 ? 0.982 8.039 -3.660 1.00 96.38 85 LEU A CA 1
ATOM 630 C C . LEU A 1 85 ? 2.462 8.214 -4.056 1.00 96.38 85 LEU A C 1
ATOM 632 O O . LEU A 1 85 ? 2.827 9.211 -4.671 1.00 96.38 85 LEU A O 1
ATOM 636 N N . ASP A 1 86 ? 3.319 7.234 -3.758 1.00 95.44 86 ASP A N 1
ATOM 637 C CA . ASP A 1 86 ? 4.727 7.182 -4.173 1.00 95.44 86 ASP A CA 1
ATOM 638 C C . ASP A 1 86 ? 4.954 6.573 -5.569 1.00 95.44 86 ASP A C 1
ATOM 640 O O . ASP A 1 86 ? 6.100 6.304 -5.947 1.00 95.44 86 ASP A O 1
ATOM 644 N N . ALA A 1 87 ? 3.880 6.356 -6.335 1.00 94.56 87 ALA A N 1
ATOM 645 C CA . ALA A 1 87 ? 3.911 6.030 -7.758 1.00 94.56 87 ALA A CA 1
ATOM 646 C C . ALA A 1 87 ? 3.209 7.141 -8.574 1.00 94.56 87 ALA A C 1
ATOM 648 O O . ALA A 1 87 ? 2.084 7.512 -8.227 1.00 94.56 87 ALA A O 1
ATOM 649 N N . PRO A 1 88 ? 3.814 7.671 -9.657 1.00 94.25 88 PRO A N 1
ATOM 650 C CA . PRO A 1 88 ? 3.253 8.794 -10.418 1.00 94.25 88 PRO A CA 1
ATOM 651 C C . PRO A 1 88 ? 1.822 8.580 -10.932 1.00 94.25 88 PRO A C 1
ATOM 653 O O . PRO A 1 88 ? 0.984 9.474 -10.811 1.00 94.25 88 PRO A O 1
ATOM 656 N N . GLY A 1 89 ? 1.519 7.407 -11.485 1.00 95.06 89 GLY A N 1
ATOM 657 C CA . GLY A 1 89 ? 0.203 7.060 -12.014 1.00 95.06 89 GLY A CA 1
ATOM 658 C C . GLY A 1 89 ? -0.846 6.935 -10.914 1.00 95.06 89 GLY A C 1
ATOM 659 O O . GLY A 1 89 ? -1.955 7.446 -11.063 1.00 95.06 89 GLY A O 1
ATOM 660 N N . ALA A 1 90 ? -0.468 6.360 -9.771 1.00 95.31 90 ALA A N 1
ATOM 661 C CA . ALA A 1 90 ? -1.329 6.289 -8.595 1.00 95.31 90 ALA A CA 1
ATOM 662 C C . ALA A 1 90 ? -1.607 7.683 -8.013 1.00 95.31 90 ALA A C 1
ATOM 664 O O . ALA A 1 90 ? -2.762 8.028 -7.775 1.00 95.31 90 ALA A O 1
ATOM 665 N N . ALA A 1 91 ? -0.581 8.526 -7.871 1.00 95.06 91 ALA A N 1
ATOM 666 C CA . ALA A 1 91 ? -0.741 9.915 -7.443 1.00 95.06 91 ALA A CA 1
ATOM 667 C C . ALA A 1 91 ? -1.618 10.723 -8.417 1.00 95.06 91 ALA A C 1
ATOM 669 O O . ALA A 1 91 ? -2.413 11.564 -8.000 1.00 95.06 91 ALA A O 1
ATOM 670 N N . ALA A 1 92 ? -1.511 10.457 -9.723 1.00 94.69 92 ALA A N 1
ATOM 671 C CA . ALA A 1 92 ? -2.361 11.084 -10.727 1.00 94.69 92 ALA A CA 1
ATOM 672 C C . ALA A 1 92 ? -3.827 10.629 -10.626 1.00 94.69 92 ALA A C 1
ATOM 674 O O . ALA A 1 92 ? -4.717 11.470 -10.748 1.00 94.69 92 ALA A O 1
ATOM 675 N N . ALA A 1 93 ? -4.074 9.340 -10.385 1.00 93.44 93 ALA A N 1
ATOM 676 C CA . ALA A 1 93 ? -5.416 8.790 -10.196 1.00 93.44 93 ALA A CA 1
ATOM 677 C C . ALA A 1 93 ? -6.059 9.243 -8.875 1.00 93.44 93 ALA A C 1
ATOM 679 O O . ALA A 1 93 ? -7.267 9.449 -8.819 1.00 93.44 93 ALA A O 1
ATOM 680 N N . ALA A 1 94 ? -5.250 9.457 -7.837 1.00 92.88 94 ALA A N 1
ATOM 681 C CA . ALA A 1 94 ? -5.669 9.967 -6.534 1.00 92.88 94 ALA A CA 1
ATOM 682 C C . ALA A 1 94 ? -5.744 11.504 -6.463 1.00 92.88 94 ALA A C 1
ATOM 684 O O . ALA A 1 94 ? -5.838 12.065 -5.373 1.00 92.88 94 ALA A O 1
ATOM 685 N N . ARG A 1 95 ? -5.678 12.240 -7.584 1.00 88.38 95 ARG A N 1
ATOM 686 C CA . ARG A 1 95 ? -5.774 13.710 -7.531 1.00 88.38 95 ARG A CA 1
ATOM 687 C C . ARG A 1 95 ? -7.094 14.142 -6.896 1.00 88.38 95 ARG A C 1
ATOM 689 O O . ARG A 1 95 ? -8.164 13.787 -7.373 1.00 88.38 95 ARG A O 1
ATOM 696 N N . GLY A 1 96 ? -7.001 14.964 -5.853 1.00 81.38 96 GLY A N 1
ATOM 697 C CA . GLY A 1 96 ? -8.163 15.406 -5.075 1.00 81.38 96 GLY A CA 1
ATOM 698 C C . GLY A 1 96 ? -8.611 14.408 -4.002 1.00 81.38 96 GLY A C 1
ATOM 699 O O . GLY A 1 96 ? -9.494 14.735 -3.215 1.00 81.38 96 GLY A O 1
ATOM 700 N N . VAL A 1 97 ? -7.970 13.241 -3.921 1.00 82.06 97 VAL A N 1
ATOM 701 C CA . VAL A 1 97 ? -8.151 12.241 -2.870 1.00 82.06 97 VAL A CA 1
ATOM 702 C C . VAL A 1 97 ? -6.984 12.372 -1.895 1.00 82.06 97 VAL A C 1
ATOM 704 O O . VAL A 1 97 ? -5.877 11.905 -2.151 1.00 82.06 97 VAL A O 1
ATOM 707 N N . ALA A 1 98 ? -7.228 13.048 -0.775 1.00 79.44 98 ALA A N 1
ATOM 708 C CA . ALA A 1 98 ? -6.266 13.171 0.314 1.00 79.44 98 ALA A CA 1
ATOM 709 C C . ALA A 1 98 ? -6.772 12.410 1.549 1.00 79.44 98 ALA A C 1
ATOM 711 O O . ALA A 1 98 ? -7.991 12.335 1.754 1.00 79.44 98 ALA A O 1
ATOM 712 N N . PRO A 1 99 ? -5.872 11.874 2.391 1.00 81.12 99 PRO A N 1
ATOM 713 C CA . PRO A 1 99 ? -6.257 11.364 3.698 1.00 81.12 99 PRO A CA 1
ATOM 714 C C . PRO A 1 99 ? -6.920 12.466 4.528 1.00 81.12 99 PRO A C 1
ATOM 716 O O . PRO A 1 99 ? -6.349 13.543 4.706 1.00 81.12 99 PRO A O 1
ATOM 719 N N . LEU A 1 100 ? -8.120 12.197 5.039 1.00 83.12 100 LEU A N 1
ATOM 720 C CA . LEU A 1 100 ? -8.810 13.072 5.988 1.00 83.12 100 LEU A CA 1
ATOM 721 C C . LEU A 1 100 ? -8.276 12.893 7.412 1.00 83.12 100 LEU A C 1
ATOM 723 O O . LEU A 1 100 ? -8.335 13.825 8.211 1.00 83.12 100 LEU A O 1
ATOM 727 N N . ASP A 1 101 ? -7.731 11.715 7.715 1.00 83.06 101 ASP A N 1
ATOM 728 C CA . ASP A 1 101 ? -7.098 11.402 8.992 1.00 83.06 101 ASP A CA 1
ATOM 729 C C . ASP A 1 101 ? -5.659 10.893 8.765 1.00 83.06 101 ASP A C 1
ATOM 731 O O . ASP A 1 101 ? -5.466 9.852 8.132 1.00 83.06 101 ASP A O 1
ATOM 735 N N . PRO A 1 102 ? -4.629 11.582 9.290 1.00 83.12 102 PRO A N 1
ATOM 736 C CA . PRO A 1 102 ? -3.230 11.179 9.125 1.00 83.12 102 PRO A CA 1
ATOM 737 C C . PRO A 1 102 ? -2.856 9.881 9.870 1.00 83.12 102 PRO A C 1
ATOM 739 O O . PRO A 1 102 ? -1.800 9.294 9.604 1.00 83.12 102 PRO A O 1
ATOM 742 N N . VAL A 1 103 ? -3.686 9.422 10.815 1.00 86.62 103 VAL A N 1
ATOM 743 C CA . VAL A 1 103 ? -3.474 8.168 11.552 1.00 86.62 103 VAL A CA 1
ATOM 744 C C . VAL A 1 103 ? -4.091 6.996 10.798 1.00 86.62 103 VAL A C 1
ATOM 746 O O . VAL A 1 103 ? -3.398 6.026 10.493 1.00 86.62 103 VAL A O 1
ATOM 749 N N . SER A 1 104 ? -5.380 7.058 10.465 1.00 90.44 104 SER A N 1
ATOM 750 C CA . SER A 1 104 ? -6.020 5.973 9.716 1.00 90.44 104 SER A CA 1
ATOM 751 C C . SER A 1 104 ? -5.705 5.985 8.224 1.00 90.44 104 SER A C 1
ATOM 753 O O . SER A 1 104 ? -5.860 4.952 7.581 1.00 90.44 104 SER A O 1
ATOM 755 N N . LEU A 1 105 ? -5.231 7.094 7.665 1.00 94.44 105 LEU A N 1
ATOM 756 C CA . LEU A 1 105 ? -5.045 7.268 6.224 1.00 94.44 105 LEU A CA 1
ATOM 757 C C . LEU A 1 105 ? -6.348 7.163 5.409 1.00 94.44 105 LEU A C 1
ATOM 759 O O . LEU A 1 105 ? -6.290 7.047 4.185 1.00 94.44 105 LEU A O 1
ATOM 763 N N . GLU A 1 106 ? -7.513 7.171 6.065 1.00 94.62 106 GLU A N 1
ATOM 764 C CA . GLU A 1 106 ? -8.811 7.105 5.393 1.00 94.62 106 GLU A CA 1
ATOM 765 C C . GLU A 1 106 ? -9.061 8.392 4.606 1.00 94.62 106 GLU A C 1
ATOM 767 O O . GLU A 1 106 ? -8.744 9.495 5.058 1.00 94.62 106 GLU A O 1
ATOM 772 N N . THR A 1 107 ? -9.605 8.244 3.405 1.00 93.88 107 THR A N 1
ATOM 773 C CA . THR A 1 107 ? -9.957 9.358 2.520 1.00 93.88 107 THR A CA 1
ATOM 774 C C . THR A 1 107 ? -11.416 9.779 2.728 1.00 93.88 107 THR A C 1
ATOM 776 O O . THR A 1 107 ? -12.102 9.293 3.622 1.00 93.88 107 THR A O 1
ATOM 779 N N . GLY A 1 108 ? -11.934 10.682 1.892 1.00 90.44 108 GLY A N 1
ATOM 780 C CA . GLY A 1 108 ? -13.368 11.002 1.884 1.00 90.44 108 GLY A CA 1
ATOM 781 C C . GLY A 1 108 ? -14.275 9.859 1.410 1.00 90.44 108 GLY A C 1
ATOM 782 O O . GLY A 1 108 ? -15.491 9.959 1.565 1.00 90.44 108 GLY A O 1
ATOM 783 N N . HIS A 1 109 ? -13.706 8.791 0.843 1.00 91.00 109 HIS A N 1
ATOM 784 C CA . HIS A 1 109 ? -14.431 7.613 0.386 1.00 91.00 109 HIS A CA 1
ATOM 785 C C . HIS A 1 109 ? -14.219 6.454 1.384 1.00 91.00 109 HIS A C 1
ATOM 787 O O . HIS A 1 109 ? -13.087 5.985 1.532 1.00 91.00 109 HIS A O 1
ATOM 793 N N . PRO A 1 110 ? -15.269 5.979 2.083 1.00 92.19 110 PRO A N 1
ATOM 794 C CA . PRO A 1 110 ? -15.146 4.890 3.052 1.00 92.19 110 PRO A CA 1
ATOM 795 C C . PRO A 1 110 ? -14.519 3.632 2.446 1.00 92.19 110 PRO A C 1
ATOM 797 O O . PRO A 1 110 ? -14.912 3.193 1.368 1.00 92.19 110 PRO A O 1
ATOM 800 N N . GLY A 1 111 ? -13.546 3.043 3.141 1.00 95.00 111 GLY A N 1
ATOM 801 C CA . GLY A 1 111 ? -12.820 1.865 2.650 1.00 95.00 111 GLY A CA 1
ATOM 802 C C . GLY A 1 111 ? -11.717 2.168 1.625 1.00 95.00 111 GLY A C 1
ATOM 803 O O . GLY A 1 111 ? -10.996 1.247 1.233 1.00 95.00 111 GLY A O 1
ATOM 804 N N . LEU A 1 112 ? -11.535 3.436 1.232 1.00 97.12 112 LEU A N 1
ATOM 805 C CA . LEU A 1 112 ? -10.398 3.912 0.444 1.00 97.12 112 LEU A CA 1
ATOM 806 C C . LEU A 1 112 ? -9.394 4.642 1.343 1.00 97.12 112 LEU A C 1
ATOM 808 O O . LEU A 1 112 ? -9.708 5.650 1.982 1.00 97.12 112 LEU A O 1
ATOM 812 N N . PHE A 1 113 ? -8.158 4.154 1.331 1.00 97.62 113 PHE A N 1
ATOM 813 C CA . PHE A 1 113 ? -7.042 4.665 2.120 1.00 97.62 113 PHE A CA 1
ATOM 814 C C . PHE A 1 113 ? -5.922 5.149 1.201 1.00 97.62 113 PHE A C 1
ATOM 816 O O . PHE A 1 113 ? -5.662 4.519 0.178 1.00 97.62 113 PHE A O 1
ATOM 823 N N . ALA A 1 114 ? -5.221 6.222 1.562 1.00 97.19 114 ALA A N 1
ATOM 824 C CA . ALA A 1 114 ? -4.140 6.778 0.745 1.00 97.19 114 ALA A CA 1
ATOM 825 C C . ALA A 1 114 ? -2.897 7.106 1.582 1.00 97.19 114 ALA A C 1
ATOM 827 O O . ALA A 1 114 ? -2.997 7.605 2.697 1.00 97.19 114 ALA A O 1
ATOM 828 N N . GLY A 1 115 ? -1.704 6.844 1.058 1.00 96.06 115 GLY A N 1
ATOM 829 C CA . GLY A 1 115 ? -0.457 7.203 1.738 1.00 96.06 115 GLY A CA 1
ATOM 830 C C . GLY A 1 115 ? 0.761 6.989 0.854 1.00 96.06 115 GLY A C 1
ATOM 831 O O . GLY A 1 115 ? 0.632 6.661 -0.315 1.00 96.06 115 GLY A O 1
ATOM 832 N N . GLY A 1 116 ? 1.952 7.164 1.402 1.00 95.06 116 GLY A N 1
ATOM 833 C CA . GLY A 1 116 ? 3.215 7.099 0.677 1.00 95.06 116 GLY A CA 1
ATOM 834 C C . GLY A 1 116 ? 3.705 8.452 0.157 1.00 95.06 116 GLY A C 1
ATOM 835 O O . GLY A 1 116 ? 4.772 8.498 -0.451 1.00 95.06 116 GLY A O 1
ATOM 836 N N . ASP A 1 117 ? 3.002 9.559 0.409 1.00 93.75 117 ASP A N 1
ATOM 837 C CA . ASP A 1 117 ? 3.439 10.893 -0.028 1.00 93.75 117 ASP A CA 1
ATOM 838 C C . ASP A 1 117 ? 4.512 11.462 0.914 1.00 93.75 117 ASP A C 1
ATOM 840 O O . ASP A 1 117 ? 4.282 12.326 1.760 1.00 93.75 117 ASP A O 1
ATOM 844 N N . SER A 1 118 ? 5.716 10.900 0.818 1.00 93.19 118 SER A N 1
ATOM 845 C CA . SER A 1 118 ? 6.851 11.277 1.654 1.00 93.19 118 SER A CA 1
ATOM 846 C C . SER A 1 118 ? 8.160 11.217 0.872 1.00 93.19 118 SER A C 1
ATOM 848 O O . SER A 1 118 ? 8.353 10.315 0.056 1.00 93.19 118 SER A O 1
ATOM 850 N N . PRO A 1 119 ? 9.142 12.096 1.133 1.00 92.50 119 PRO A N 1
ATOM 851 C CA . PRO A 1 119 ? 10.490 11.930 0.591 1.00 92.50 119 PRO A CA 1
ATOM 852 C C . PRO A 1 119 ? 11.259 10.766 1.246 1.00 92.50 119 PRO A C 1
ATOM 854 O O . PRO A 1 119 ? 12.251 10.302 0.691 1.00 92.50 119 PRO A O 1
ATOM 857 N N . SER A 1 120 ? 10.829 10.272 2.414 1.00 94.94 120 SER A N 1
ATOM 858 C CA . SER A 1 120 ? 11.528 9.210 3.148 1.00 94.94 120 SER A CA 1
ATOM 859 C C . SER A 1 120 ? 11.040 7.820 2.747 1.00 94.94 120 SER A C 1
ATOM 861 O O . SER A 1 120 ? 9.880 7.477 2.962 1.00 94.94 120 SER A O 1
ATOM 863 N N . PHE A 1 121 ? 11.945 6.966 2.258 1.00 95.38 121 PHE A N 1
ATOM 864 C CA . PHE A 1 121 ? 11.627 5.573 1.911 1.00 95.38 121 PHE A CA 1
ATOM 865 C C . PHE A 1 121 ? 11.054 4.776 3.087 1.00 95.38 121 PHE A C 1
ATOM 867 O O . PHE A 1 121 ? 10.142 3.971 2.911 1.00 95.38 121 PHE A O 1
ATOM 874 N N . ILE A 1 122 ? 11.562 5.024 4.297 1.00 95.19 122 ILE A N 1
ATOM 875 C CA . ILE A 1 122 ? 11.079 4.354 5.508 1.00 95.19 122 ILE A CA 1
ATOM 876 C C . ILE A 1 122 ? 9.655 4.813 5.827 1.00 95.19 122 ILE A C 1
ATOM 878 O O . ILE A 1 122 ? 8.830 3.974 6.177 1.00 95.19 122 ILE A O 1
ATOM 882 N N . GLN A 1 123 ? 9.347 6.105 5.662 1.00 95.19 123 GLN A N 1
ATOM 883 C CA . GLN A 1 123 ? 7.988 6.608 5.885 1.00 95.19 123 GLN A CA 1
ATOM 884 C C . GLN A 1 123 ? 7.007 6.084 4.838 1.00 95.19 123 GLN A C 1
ATOM 886 O O . GLN A 1 123 ? 5.940 5.623 5.218 1.00 95.19 123 GLN A O 1
ATOM 891 N N . ARG A 1 124 ? 7.392 6.013 3.555 1.00 96.62 124 ARG A N 1
ATOM 892 C CA . ARG A 1 124 ? 6.564 5.377 2.509 1.00 96.62 124 ARG A CA 1
ATOM 893 C C . ARG A 1 124 ? 6.168 3.954 2.887 1.00 96.62 124 ARG A C 1
ATOM 895 O O . ARG A 1 124 ? 4.994 3.598 2.872 1.00 96.62 124 ARG A O 1
ATOM 902 N N . ALA A 1 125 ? 7.150 3.143 3.279 1.00 97.19 125 ALA A N 1
ATOM 903 C CA . ALA A 1 125 ? 6.900 1.769 3.696 1.00 97.19 125 ALA A CA 1
ATOM 904 C C . ALA A 1 125 ? 6.075 1.694 4.995 1.00 97.19 125 ALA A C 1
ATOM 906 O O . ALA A 1 125 ? 5.229 0.812 5.136 1.00 97.19 125 ALA A O 1
ATOM 907 N N . ALA A 1 126 ? 6.314 2.598 5.950 1.00 95.88 126 ALA A N 1
ATOM 908 C CA . ALA A 1 126 ? 5.551 2.674 7.193 1.00 95.88 126 ALA A CA 1
ATOM 909 C C . ALA A 1 126 ? 4.081 3.036 6.939 1.00 95.88 126 ALA A C 1
ATOM 911 O O . ALA A 1 126 ? 3.201 2.399 7.511 1.00 95.88 126 ALA A O 1
ATOM 912 N N . GLU A 1 127 ? 3.808 3.995 6.055 1.00 96.12 127 GLU A N 1
ATOM 913 C CA . GLU A 1 127 ? 2.455 4.386 5.654 1.00 96.12 127 GLU A CA 1
ATOM 914 C C . GLU A 1 127 ? 1.740 3.276 4.881 1.00 96.12 127 GLU A C 1
ATOM 916 O O . GLU A 1 127 ? 0.560 3.045 5.122 1.00 96.12 127 GLU A O 1
ATOM 921 N N . GLY A 1 128 ? 2.451 2.509 4.050 1.00 97.50 128 GLY A N 1
ATOM 922 C CA . GLY A 1 128 ? 1.906 1.296 3.434 1.00 97.50 128 GLY A CA 1
ATOM 923 C C . GLY A 1 128 ? 1.394 0.287 4.467 1.00 97.50 128 GLY A C 1
ATOM 924 O O . GLY A 1 128 ? 0.241 -0.146 4.429 1.00 97.50 128 GLY A O 1
ATOM 925 N N . ARG A 1 129 ? 2.226 -0.044 5.463 1.00 97.00 129 ARG A N 1
ATOM 926 C CA . ARG A 1 129 ? 1.821 -0.940 6.563 1.00 97.00 129 ARG A CA 1
ATOM 927 C C . ARG A 1 129 ? 0.681 -0.357 7.391 1.00 97.00 129 ARG A C 1
ATOM 929 O O . ARG A 1 129 ? -0.242 -1.075 7.769 1.00 97.00 129 ARG A O 1
ATOM 936 N N . ARG A 1 130 ? 0.727 0.952 7.646 1.00 95.69 130 ARG A N 1
ATOM 937 C CA . ARG A 1 130 ? -0.320 1.697 8.349 1.00 95.69 130 ARG A CA 1
ATOM 938 C C . ARG A 1 130 ? -1.658 1.613 7.618 1.00 95.69 130 ARG A C 1
ATOM 940 O O . ARG A 1 130 ? -2.666 1.340 8.260 1.00 95.69 130 ARG A O 1
ATOM 947 N N . GLY A 1 131 ? -1.654 1.789 6.298 1.00 96.62 131 GLY A N 1
ATOM 948 C CA . GLY A 1 131 ? -2.832 1.648 5.443 1.00 96.62 131 GLY A CA 1
ATOM 949 C C . GLY A 1 131 ? -3.401 0.233 5.494 1.00 96.62 131 GLY A C 1
ATOM 950 O O . GLY A 1 131 ? -4.606 0.059 5.640 1.00 96.62 131 GLY A O 1
ATOM 951 N N . MET A 1 132 ? -2.541 -0.789 5.498 1.00 97.50 132 MET A N 1
ATOM 952 C CA . MET A 1 132 ? -2.976 -2.178 5.666 1.00 97.50 132 MET A CA 1
ATOM 953 C C . MET A 1 132 ? -3.586 -2.445 7.056 1.00 97.50 132 MET A C 1
ATOM 955 O O . MET A 1 132 ? -4.568 -3.174 7.171 1.00 97.50 132 MET A O 1
ATOM 959 N N . ILE A 1 133 ? -3.062 -1.838 8.126 1.00 95.94 133 ILE A N 1
ATOM 960 C CA . ILE A 1 133 ? -3.698 -1.893 9.456 1.00 95.94 133 ILE A CA 1
ATOM 961 C C . ILE A 1 133 ? -5.081 -1.230 9.417 1.00 95.94 133 ILE A C 1
ATOM 963 O O . ILE A 1 133 ? -6.031 -1.760 9.986 1.00 95.94 133 ILE A O 1
ATOM 967 N N . SER A 1 134 ? -5.221 -0.096 8.733 1.00 96.75 134 SER A N 1
ATOM 968 C CA . SER A 1 134 ? -6.510 0.588 8.599 1.00 96.75 134 SER A CA 1
ATOM 969 C C . SER A 1 134 ? -7.533 -0.244 7.835 1.00 96.75 134 SER A C 1
ATOM 971 O O . SER A 1 134 ? -8.659 -0.382 8.305 1.00 96.75 134 SER A O 1
ATOM 973 N N . ILE A 1 135 ? -7.126 -0.874 6.730 1.00 97.62 135 ILE A N 1
ATOM 974 C CA . ILE A 1 135 ? -7.959 -1.828 5.989 1.00 97.62 135 ILE A CA 1
ATOM 975 C C . ILE A 1 135 ? -8.412 -2.969 6.902 1.00 97.62 135 ILE A C 1
ATOM 977 O O . ILE A 1 135 ? -9.593 -3.295 6.934 1.00 97.62 135 ILE A O 1
ATOM 981 N N . GLU A 1 136 ? -7.503 -3.568 7.671 1.00 96.06 136 GLU A N 1
ATOM 982 C CA . GLU A 1 136 ? -7.856 -4.653 8.590 1.00 96.06 136 GLU A CA 1
ATOM 983 C C . GLU A 1 136 ? -8.941 -4.219 9.586 1.00 96.06 136 GLU A C 1
ATOM 985 O O . GLU A 1 136 ? -9.942 -4.914 9.759 1.00 96.06 136 GLU A O 1
ATOM 990 N N . ARG A 1 137 ? -8.774 -3.046 10.203 1.00 95.25 137 ARG A N 1
ATOM 991 C CA . ARG A 1 137 ? -9.748 -2.509 11.162 1.00 95.25 137 ARG A CA 1
ATOM 992 C C . ARG A 1 137 ? -11.083 -2.192 10.500 1.00 95.25 137 ARG A C 1
ATOM 994 O O . ARG A 1 137 ? -12.121 -2.503 11.078 1.00 95.25 137 ARG A O 1
ATOM 1001 N N . PHE A 1 138 ? -11.052 -1.626 9.295 1.00 96.50 138 PHE A N 1
ATOM 1002 C CA . PHE A 1 138 ? -12.242 -1.342 8.499 1.00 96.50 138 PHE A CA 1
ATOM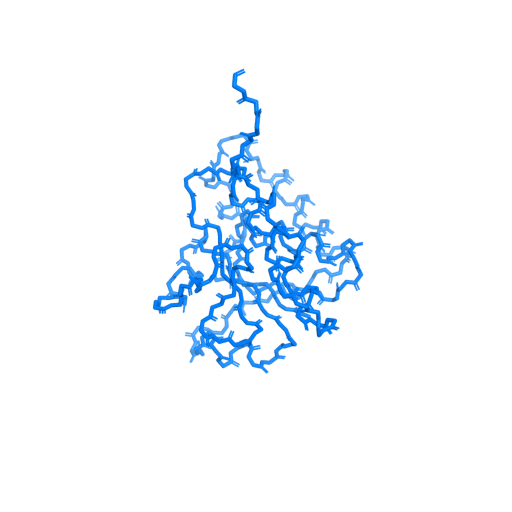 1003 C C . PHE A 1 138 ? -13.058 -2.614 8.242 1.00 96.50 138 PHE A C 1
ATOM 1005 O O . PHE A 1 138 ? -14.245 -2.656 8.553 1.00 96.50 138 PHE A O 1
ATOM 1012 N N . LEU A 1 139 ? -12.405 -3.684 7.776 1.00 96.31 139 LEU A N 1
ATOM 1013 C CA . LEU A 1 139 ? -13.056 -4.971 7.504 1.00 96.31 139 LEU A CA 1
ATOM 1014 C C . LEU A 1 139 ? -13.603 -5.647 8.768 1.00 96.31 139 LEU A C 1
ATOM 1016 O O . LEU A 1 139 ? -14.597 -6.364 8.712 1.00 96.31 139 LEU A O 1
ATOM 1020 N N . GLN A 1 140 ? -12.973 -5.411 9.919 1.00 94.88 140 GLN A N 1
ATOM 1021 C CA . GLN A 1 140 ? -13.447 -5.895 11.218 1.00 94.88 140 GLN A CA 1
ATOM 1022 C C . GLN A 1 140 ? -14.603 -5.056 11.792 1.00 94.88 140 GLN A C 1
ATOM 1024 O O . GLN A 1 140 ? -15.141 -5.411 12.841 1.00 94.88 140 GLN A O 1
ATOM 1029 N N . GLY A 1 141 ? -14.968 -3.929 11.166 1.00 93.44 141 GLY A N 1
ATOM 1030 C CA . GLY A 1 141 ? -15.904 -2.956 11.739 1.00 93.44 141 GLY A CA 1
ATOM 1031 C C . GLY A 1 141 ? -15.375 -2.293 13.018 1.00 93.44 141 GLY A C 1
ATOM 1032 O O . GLY A 1 141 ? -16.150 -1.806 13.842 1.00 93.44 141 GLY A O 1
ATOM 1033 N N . ALA A 1 142 ? -14.056 -2.310 13.221 1.00 92.50 142 ALA A N 1
ATOM 1034 C CA . ALA A 1 142 ? -13.400 -1.725 14.378 1.00 92.50 142 ALA A CA 1
ATOM 1035 C C . ALA A 1 142 ? -13.151 -0.223 14.177 1.00 92.50 142 ALA A C 1
ATOM 1037 O O . ALA A 1 142 ? -13.003 0.271 13.062 1.00 92.50 142 ALA A O 1
ATOM 1038 N N . SER A 1 143 ? -13.032 0.515 15.284 1.00 89.94 143 SER A N 1
ATOM 1039 C CA . SER A 1 143 ? -12.645 1.929 15.241 1.00 89.94 143 SER A CA 1
ATOM 1040 C C . SER A 1 143 ? -11.259 2.095 14.604 1.00 89.94 143 SER A C 1
ATOM 1042 O O . SER A 1 143 ? -10.281 1.505 15.083 1.00 89.94 143 SER A O 1
ATOM 1044 N N . LEU A 1 144 ? -11.180 2.917 13.551 1.00 87.69 144 LEU A N 1
ATOM 1045 C CA . LEU A 1 144 ? -9.958 3.177 12.786 1.00 87.69 144 LEU A CA 1
ATOM 1046 C C . LEU A 1 144 ? -8.829 3.853 13.589 1.00 87.69 144 LEU A C 1
ATOM 1048 O O . LEU A 1 144 ? -7.706 3.349 13.497 1.00 87.69 144 LEU A O 1
ATOM 1052 N N . PRO A 1 145 ? -9.067 4.922 14.383 1.00 82.75 145 PRO A N 1
ATOM 1053 C CA . PRO A 1 145 ? -7.998 5.597 15.133 1.00 82.75 145 PRO A CA 1
ATOM 1054 C C . PRO A 1 145 ? -7.655 4.923 16.473 1.00 82.75 145 PRO A C 1
ATOM 1056 O O . PRO A 1 145 ? -6.585 5.149 17.036 1.00 82.75 145 PRO A O 1
ATOM 1059 N N . SER A 1 146 ? -8.546 4.086 17.015 1.00 78.94 146 SER A N 1
ATOM 1060 C CA . SER A 1 1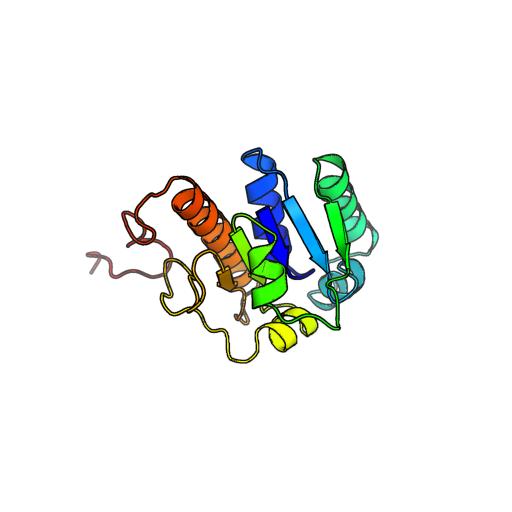46 ? -8.419 3.589 18.390 1.00 78.94 146 SER A CA 1
ATOM 1061 C C . SER A 1 146 ? -7.128 2.791 18.629 1.00 78.94 146 SER A C 1
ATOM 1063 O O . SER A 1 146 ? -6.854 1.800 17.951 1.00 78.94 146 SER A O 1
ATOM 1065 N N . GLY A 1 147 ? -6.349 3.192 19.640 1.00 74.88 147 GLY A N 1
ATOM 1066 C CA . GLY A 1 147 ? -5.115 2.503 20.040 1.00 74.88 147 GLY A CA 1
ATOM 1067 C C . GLY A 1 147 ? -3.899 2.810 19.160 1.00 74.88 147 GLY A C 1
ATOM 1068 O O . GLY A 1 147 ? -2.866 2.163 19.318 1.00 74.88 147 GLY A O 1
ATOM 1069 N N . ARG A 1 148 ? -4.008 3.797 18.263 1.00 79.00 148 ARG A N 1
ATOM 1070 C CA . ARG A 1 148 ? -2.975 4.161 17.278 1.00 79.00 148 ARG A CA 1
ATOM 1071 C C . ARG A 1 148 ? -2.333 5.523 17.544 1.00 79.00 148 ARG A C 1
ATOM 1073 O O . ARG A 1 148 ? -1.522 5.994 16.761 1.00 79.00 148 ARG A O 1
ATOM 1080 N N . GLU A 1 149 ? -2.617 6.096 18.712 1.00 73.81 149 GLU A N 1
ATOM 1081 C CA . GLU A 1 149 ? -2.107 7.386 19.211 1.00 73.81 149 GLU A CA 1
ATOM 1082 C C . GLU A 1 149 ? -0.565 7.484 19.220 1.00 73.81 149 GLU A C 1
ATOM 1084 O O . GLU A 1 149 ? 0.001 8.569 19.301 1.00 73.81 149 GLU A O 1
ATOM 1089 N N . LYS A 1 150 ? 0.128 6.337 19.200 1.00 75.12 150 LYS A N 1
ATOM 1090 C CA . LYS A 1 150 ? 1.597 6.230 19.233 1.00 75.12 150 LYS A CA 1
ATOM 1091 C C . LYS A 1 150 ? 2.205 5.825 17.885 1.00 75.12 150 LYS A C 1
ATOM 1093 O O . LYS A 1 150 ? 3.390 5.498 17.825 1.00 75.12 150 LYS A O 1
ATOM 1098 N N . GLU A 1 151 ? 1.415 5.783 16.813 1.00 78.25 151 GLU A N 1
ATOM 1099 C CA . GLU A 1 151 ? 1.920 5.492 15.472 1.00 78.25 151 GLU A CA 1
ATOM 1100 C C . GLU A 1 151 ? 2.607 6.730 14.875 1.00 78.25 151 GLU A C 1
ATOM 1102 O O . GLU A 1 151 ? 1.964 7.653 14.388 1.00 78.25 151 GLU A O 1
ATOM 1107 N N . GLY A 1 152 ? 3.942 6.730 14.871 1.00 74.69 152 GLY A N 1
ATOM 1108 C CA . GLY A 1 152 ? 4.753 7.842 14.362 1.00 74.69 152 GLY A CA 1
ATOM 1109 C C . GLY A 1 152 ? 5.278 8.750 15.479 1.00 74.69 152 GLY A C 1
ATOM 1110 O O . GLY A 1 152 ? 5.389 8.304 16.620 1.00 74.69 152 GLY A O 1
ATOM 1111 N N . PRO A 1 153 ? 5.676 9.996 15.167 1.00 74.31 153 PRO A N 1
ATOM 1112 C CA . PRO A 1 153 ? 6.086 10.957 16.184 1.00 74.31 153 PRO A CA 1
ATOM 1113 C C . PRO A 1 153 ? 4.914 11.273 17.121 1.00 74.31 153 PRO A C 1
ATOM 1115 O O . PRO A 1 153 ? 3.856 11.692 16.662 1.00 74.31 153 PRO A O 1
ATOM 1118 N N . PHE A 1 154 ? 5.106 11.096 18.427 1.00 77.69 154 PHE A N 1
ATOM 1119 C CA . PHE A 1 154 ? 4.128 11.468 19.449 1.00 77.69 154 PHE A CA 1
ATOM 1120 C C . PHE A 1 154 ? 4.833 12.162 20.613 1.00 77.69 154 PHE A C 1
ATOM 1122 O O . PHE A 1 154 ? 6.012 11.908 20.881 1.00 77.69 154 PHE A O 1
ATOM 1129 N N . GLU A 1 155 ? 4.119 13.043 21.312 1.00 79.44 155 GLU A N 1
ATOM 1130 C CA . GLU A 1 155 ? 4.671 13.712 22.486 1.00 79.44 155 GLU A CA 1
ATOM 1131 C C . GLU A 1 155 ? 4.959 12.700 23.595 1.00 79.44 155 GLU A C 1
ATOM 1133 O O . GLU A 1 155 ? 4.091 11.946 24.045 1.00 79.44 155 GLU A O 1
ATOM 1138 N N . THR A 1 156 ? 6.207 12.689 24.052 1.00 81.81 156 THR A N 1
ATOM 1139 C CA . THR A 1 156 ? 6.624 11.856 25.177 1.00 81.81 156 THR A CA 1
ATOM 1140 C C . THR A 1 156 ? 6.680 12.693 26.449 1.00 81.81 156 THR A C 1
ATOM 1142 O O . THR A 1 156 ? 6.871 13.904 26.406 1.00 81.81 156 THR A O 1
ATOM 1145 N N . ARG A 1 157 ? 6.552 12.037 27.605 1.00 85.62 157 ARG A N 1
ATOM 1146 C CA . ARG A 1 157 ? 6.790 12.666 28.916 1.00 85.62 157 ARG A CA 1
ATOM 1147 C C . ARG A 1 157 ? 8.266 12.604 29.341 1.00 85.62 157 ARG A C 1
ATOM 1149 O O . ARG A 1 157 ? 8.547 12.711 30.528 1.00 85.62 157 ARG A O 1
ATOM 1156 N N . LEU A 1 158 ? 9.184 12.338 28.408 1.00 73.75 158 LEU A N 1
ATOM 1157 C CA . LEU A 1 158 ? 10.620 12.448 28.655 1.00 73.75 158 LEU A CA 1
ATOM 1158 C C . LEU A 1 158 ? 11.015 13.914 28.457 1.00 73.75 158 LEU A C 1
ATOM 1160 O O . LEU A 1 158 ? 10.855 14.448 27.361 1.00 73.75 158 LEU A O 1
ATOM 1164 N N . PHE A 1 159 ? 11.484 14.536 29.535 1.00 68.25 159 PHE A N 1
ATOM 1165 C CA . PHE A 1 159 ? 12.080 15.872 29.571 1.00 68.25 159 PHE A CA 1
ATOM 1166 C C . PHE A 1 159 ? 13.587 15.748 29.794 1.00 68.25 159 PHE A C 1
ATOM 1168 O O . PHE A 1 159 ? 13.988 14.794 30.504 1.00 68.25 159 PHE A O 1
#

Secondary structure (DSSP, 8-state):
-EEE-SSHHHHHHHHHHHHTT---EEEESS-HHHHHHTT-TT--HHHHHHHHHHHHHTT-EEEE--TTS-HHHHHTTSS-EEEETTSHHHHHHTTT---S-TTT-B-SSTTEEEE--SS-HHHHHHHHHHHHHHHHHHHTT--SSTT-TTSSS---S--

Foldseek 3Di:
DEEEELDQLRLLLLVLCLVVVHQYEYAYQDDSLVLHCVLDPVDDSVNSVVSVVVSVVSHYHYDYDDPPDAPLVVQVVDLAYEFQCSHPRSVVSCVVWFQPDPQLQDTPRQRYGYDLPDPDSVRSSLNSNSPSLSNVCSVVVHDRCPPRQPSPDHDDPPD

Sequence (159 aa):
IAVAGGSLSALAAASDGLRKGFSVTILTFEEPLTLLLALSDRLTPEVVQRELNWLAAVGAVFRPFPADRALDDVASEFEALYIGLDAPGAAAAARGVAPLDPVSLETGHPGLFAGGDSPSFIQRAAEGRRGMISIERFLQGASLPSGREKEGPFETRLF

Radius of gyration: 15.2 Å; chains: 1; bounding box: 38×33×48 Å